Protein AF-A0A933LHF1-F1 (afdb_monomer_lite)

Radius of gyration: 16.74 Å; chains: 1; bounding box: 36×36×51 Å

Sequence (82 aa):
MIASLSSMPLKDPVPLLSEDRLRSLAQTYNRVESPVWIHTLQGECIYLNASAERMQAECRPLVFDILDHCGRTIGRLKTIPN

Structure (mmCIF, N/CA/C/O backbone):
data_AF-A0A933LHF1-F1
#
_entry.id   AF-A0A933LHF1-F1
#
loop_
_atom_site.group_PDB
_atom_site.id
_atom_site.type_symbol
_atom_site.label_atom_id
_atom_site.label_alt_id
_atom_site.label_comp_id
_atom_site.label_asym_id
_atom_site.label_entity_id
_atom_site.label_seq_id
_atom_site.pdbx_PDB_ins_code
_atom_site.Cartn_x
_atom_site.Cartn_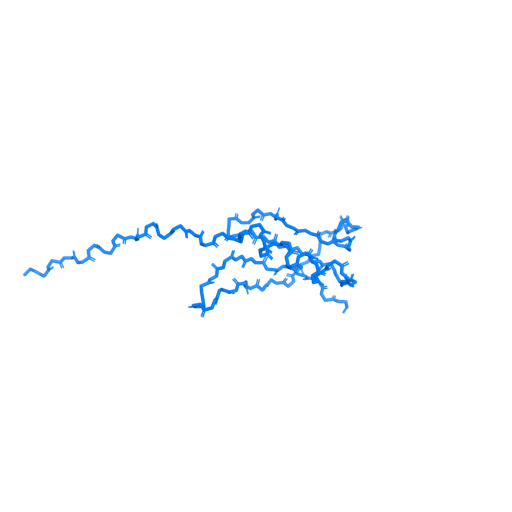y
_atom_site.Cartn_z
_atom_site.occupancy
_atom_site.B_iso_or_equiv
_atom_site.auth_seq_id
_atom_site.auth_comp_id
_atom_site.auth_asym_id
_atom_site.auth_atom_id
_atom_site.pdbx_PDB_model_num
ATOM 1 N N . MET A 1 1 ? -22.814 25.770 35.743 1.00 39.06 1 MET A N 1
ATOM 2 C CA . MET A 1 1 ? -21.403 25.600 35.338 1.00 39.06 1 MET A CA 1
ATOM 3 C C . MET A 1 1 ? -21.218 24.141 34.961 1.00 39.06 1 MET A C 1
ATOM 5 O O . MET A 1 1 ? -21.178 23.304 35.850 1.00 39.06 1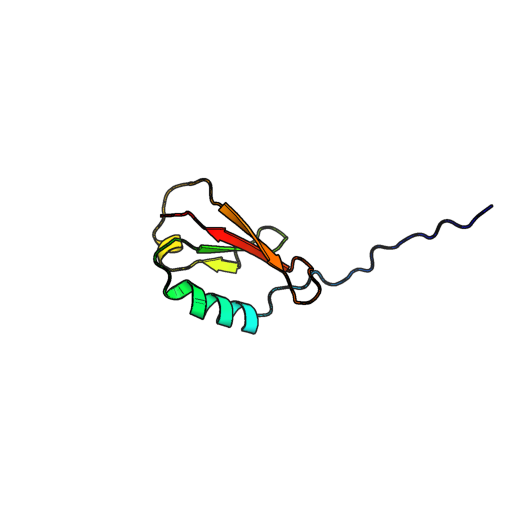 MET A O 1
ATOM 9 N N . ILE A 1 2 ? -21.266 23.821 33.668 1.00 45.31 2 ILE A N 1
ATOM 10 C CA . ILE A 1 2 ? -21.142 22.439 33.185 1.00 45.31 2 ILE A CA 1
ATOM 11 C C . ILE A 1 2 ? -19.650 22.189 32.976 1.00 45.31 2 ILE A C 1
ATOM 13 O O . ILE A 1 2 ? -18.995 22.953 32.271 1.00 45.31 2 ILE A O 1
ATOM 17 N N . ALA A 1 3 ? -19.114 21.189 33.672 1.00 41.41 3 ALA A N 1
ATOM 18 C CA . ALA A 1 3 ? -17.708 20.826 33.616 1.00 41.41 3 ALA A CA 1
ATOM 19 C C . ALA A 1 3 ? -17.311 20.472 32.176 1.00 41.41 3 ALA A C 1
ATOM 21 O O . ALA A 1 3 ? -17.927 19.609 31.551 1.00 41.41 3 ALA A O 1
ATOM 22 N N . SER A 1 4 ? -16.282 21.150 31.664 1.00 45.62 4 SER A N 1
ATOM 23 C CA . SER A 1 4 ? -15.622 20.792 30.413 1.00 45.62 4 SER A CA 1
ATOM 24 C C . SER A 1 4 ? -15.145 19.348 30.497 1.00 45.62 4 SER A C 1
ATOM 26 O O . SER A 1 4 ? -14.223 19.033 31.251 1.00 45.62 4 SER A O 1
ATOM 28 N N . LEU A 1 5 ? -15.746 18.480 29.686 1.00 48.47 5 LEU A N 1
ATOM 29 C CA . LEU A 1 5 ? -15.163 17.200 29.314 1.00 48.47 5 LEU A CA 1
ATOM 30 C C . LEU A 1 5 ? -13.909 17.506 28.492 1.00 48.47 5 LEU A C 1
ATOM 32 O O . LEU A 1 5 ? -13.947 17.612 27.268 1.00 48.47 5 LEU A O 1
ATOM 36 N N . SER A 1 6 ? -12.798 17.707 29.198 1.00 44.56 6 SER A N 1
ATOM 37 C CA . SER A 1 6 ? -11.453 17.631 28.648 1.00 44.56 6 SER A CA 1
ATOM 38 C C . SER A 1 6 ? -11.307 16.241 28.029 1.00 44.56 6 SER A C 1
ATOM 40 O O . SER A 1 6 ? -10.924 15.286 28.705 1.00 44.56 6 SER A O 1
ATOM 42 N N . SER A 1 7 ? -11.642 16.129 26.744 1.00 44.50 7 SER A N 1
ATOM 43 C CA . SER A 1 7 ? -11.222 15.020 25.900 1.00 44.50 7 SER A CA 1
ATOM 44 C C . SER A 1 7 ? -9.712 15.132 25.778 1.00 44.50 7 SER A C 1
ATOM 46 O O . SER A 1 7 ? -9.187 15.754 24.858 1.00 44.50 7 SER A O 1
ATOM 48 N N . MET A 1 8 ? -9.002 14.592 26.768 1.00 43.06 8 MET A N 1
ATOM 49 C CA . MET A 1 8 ? -7.608 14.242 26.574 1.00 43.06 8 MET A CA 1
ATOM 50 C C . MET A 1 8 ? -7.583 13.360 25.326 1.00 43.06 8 MET A C 1
ATOM 52 O O . MET A 1 8 ? -8.334 12.380 25.300 1.00 43.06 8 MET A O 1
ATOM 56 N N . PRO A 1 9 ? -6.796 13.680 24.284 1.00 44.66 9 PRO A N 1
ATOM 57 C CA . PRO A 1 9 ? -6.543 12.692 23.261 1.00 44.66 9 PRO A CA 1
ATOM 58 C C . PRO A 1 9 ? -5.864 11.552 24.008 1.00 44.66 9 PRO A C 1
ATOM 60 O O . PRO A 1 9 ? -4.730 11.687 24.477 1.00 44.66 9 PRO A O 1
ATOM 63 N N . LEU A 1 10 ? -6.609 10.461 24.213 1.00 44.50 10 LEU A N 1
ATOM 64 C CA . LEU A 1 10 ? -6.019 9.175 24.519 1.00 44.50 10 LEU A CA 1
ATOM 65 C C . LEU A 1 10 ? -4.857 9.073 23.542 1.00 44.50 10 LEU A C 1
ATOM 67 O O . LEU A 1 10 ? -5.040 9.221 22.332 1.00 44.50 10 LEU A O 1
ATOM 71 N N . LYS A 1 11 ? -3.645 8.946 24.082 1.00 42.28 11 LYS A N 1
ATOM 72 C CA . LYS A 1 11 ? -2.485 8.503 23.322 1.00 42.28 11 LYS A CA 1
ATOM 73 C C . LYS A 1 11 ? -2.799 7.075 22.881 1.00 42.28 11 LYS A C 1
ATOM 75 O O . LYS A 1 11 ? -2.217 6.133 23.402 1.00 42.28 11 LYS A O 1
ATOM 80 N N . ASP A 1 12 ? -3.775 6.908 21.995 1.00 43.72 12 ASP A N 1
ATOM 81 C CA . ASP A 1 12 ? -3.887 5.728 21.176 1.00 43.72 12 ASP A CA 1
ATOM 82 C C . ASP A 1 12 ? -2.526 5.669 20.481 1.00 43.72 12 ASP A C 1
ATOM 84 O O . ASP A 1 12 ? -2.168 6.622 19.772 1.00 43.72 12 ASP A O 1
ATOM 88 N N . PRO A 1 13 ? -1.697 4.647 20.756 1.00 54.84 13 PRO A N 1
ATOM 89 C CA . PRO A 1 13 ? -0.511 4.447 19.954 1.00 54.84 13 PRO A CA 1
ATOM 90 C C . PRO A 1 13 ? -1.016 4.379 18.520 1.00 54.84 13 PRO A C 1
ATOM 92 O O . PRO A 1 13 ? -1.849 3.529 18.200 1.00 54.84 13 PRO A O 1
ATOM 95 N N . VAL A 1 14 ? -0.593 5.347 17.699 1.00 57.16 14 VAL A N 1
ATOM 96 C CA . VAL A 1 14 ? -0.904 5.375 16.270 1.00 57.16 14 VAL A CA 1
ATOM 97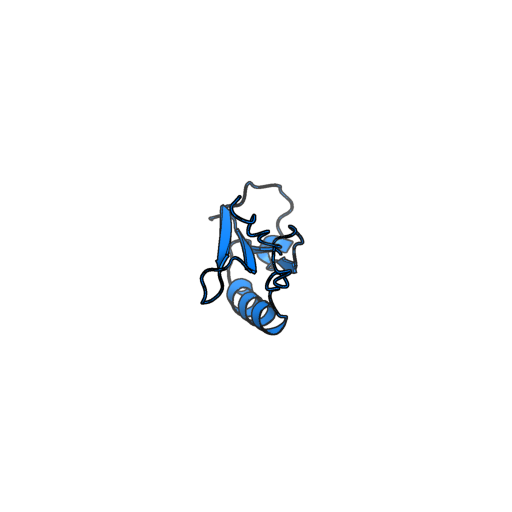 C C . VAL A 1 14 ? -0.682 3.953 15.774 1.00 57.16 14 VAL A C 1
ATOM 99 O O . VAL A 1 14 ? 0.437 3.463 15.959 1.00 57.16 14 VAL A O 1
ATOM 102 N N . PRO A 1 15 ? -1.713 3.257 15.259 1.00 61.28 15 PRO A N 1
ATOM 103 C CA . PRO A 1 15 ? -1.565 1.852 14.950 1.00 61.28 15 PRO A CA 1
ATOM 104 C C . PRO A 1 15 ? -0.521 1.749 13.846 1.00 61.28 15 PRO A C 1
ATOM 106 O O . PRO A 1 15 ? -0.759 2.112 12.697 1.00 61.28 15 PRO A O 1
ATOM 109 N N . LEU A 1 16 ? 0.681 1.337 14.233 1.00 68.56 16 LEU A N 1
ATOM 110 C CA . LEU A 1 16 ? 1.786 1.150 13.318 1.00 68.56 16 LEU A CA 1
ATOM 111 C C . LEU A 1 16 ? 1.514 -0.117 12.518 1.00 68.56 16 LEU A C 1
ATOM 113 O O . LEU A 1 16 ? 1.012 -1.117 13.041 1.00 68.56 16 LEU A O 1
ATOM 117 N N . LEU A 1 17 ? 1.863 -0.077 11.235 1.00 74.19 17 LEU A N 1
ATOM 118 C CA . LEU A 1 17 ? 1.980 -1.277 10.422 1.00 74.19 17 LEU A CA 1
ATOM 119 C C . LEU A 1 17 ? 3.010 -2.201 11.081 1.00 74.19 17 LEU A C 1
ATOM 121 O O . LEU A 1 17 ? 4.213 -2.014 10.935 1.00 74.19 17 LEU A O 1
ATOM 125 N N . SER A 1 18 ? 2.520 -3.187 11.833 1.00 80.44 18 SER A N 1
ATOM 126 C CA . SER A 1 18 ? 3.334 -4.266 12.393 1.00 80.44 18 SER A CA 1
ATOM 127 C C . SER A 1 18 ? 4.161 -4.931 11.294 1.00 80.44 18 SER A C 1
ATOM 129 O O . SER A 1 18 ? 3.677 -5.059 10.165 1.00 80.44 18 SER A O 1
ATOM 131 N N . GLU A 1 19 ? 5.336 -5.446 11.643 1.00 82.25 19 GLU A N 1
ATOM 132 C CA . GLU A 1 19 ? 6.264 -6.057 10.688 1.00 82.25 19 GLU A CA 1
ATOM 133 C C . GLU A 1 19 ? 5.614 -7.173 9.847 1.00 82.25 19 GLU A C 1
ATOM 135 O O . GLU A 1 19 ? 5.801 -7.224 8.633 1.00 82.25 19 GLU A O 1
ATOM 140 N N . ASP A 1 20 ? 4.756 -8.006 10.443 1.00 84.38 20 ASP A N 1
ATOM 141 C CA . ASP A 1 20 ? 4.064 -9.086 9.723 1.00 84.38 20 ASP A CA 1
ATOM 142 C C . ASP A 1 20 ? 3.064 -8.572 8.673 1.00 84.38 20 ASP A C 1
ATOM 144 O O . ASP A 1 20 ? 2.943 -9.131 7.575 1.00 84.38 20 ASP A O 1
ATOM 148 N N . ARG A 1 21 ? 2.367 -7.467 8.971 1.00 84.00 21 ARG A N 1
ATOM 149 C CA . ARG A 1 21 ? 1.485 -6.796 8.000 1.00 84.00 21 ARG A CA 1
ATOM 150 C C . ARG A 1 21 ? 2.300 -6.177 6.875 1.00 84.00 21 ARG A C 1
ATOM 152 O O . ARG A 1 21 ? 1.915 -6.310 5.716 1.00 84.00 21 ARG A O 1
ATOM 159 N N . LEU A 1 22 ? 3.436 -5.560 7.198 1.00 85.75 22 LEU A N 1
ATOM 160 C CA . LEU A 1 22 ? 4.344 -5.011 6.195 1.00 85.75 22 LEU A CA 1
ATOM 161 C C . LEU A 1 22 ? 4.894 -6.112 5.284 1.00 85.75 22 LEU A C 1
ATOM 163 O O . LEU A 1 22 ? 4.883 -5.950 4.070 1.00 85.75 22 LEU A O 1
ATOM 167 N N . ARG A 1 23 ? 5.283 -7.264 5.843 1.00 87.12 23 ARG A N 1
ATOM 168 C CA . ARG A 1 23 ? 5.738 -8.436 5.083 1.00 87.12 23 ARG A CA 1
ATOM 169 C C . ARG A 1 23 ? 4.656 -8.962 4.140 1.00 87.12 23 ARG A C 1
ATOM 171 O O . ARG A 1 23 ? 4.942 -9.253 2.981 1.00 87.12 23 ARG A O 1
ATOM 178 N N . SER A 1 24 ? 3.412 -9.033 4.608 1.00 88.50 24 SER A N 1
ATOM 179 C CA . SER A 1 24 ? 2.266 -9.451 3.788 1.00 88.50 24 SER A CA 1
ATOM 180 C C . SER A 1 24 ? 1.987 -8.467 2.641 1.00 88.50 24 SER A C 1
ATOM 182 O O . SER A 1 24 ? 1.769 -8.873 1.496 1.00 88.50 24 SER A O 1
ATOM 184 N N . LEU A 1 25 ? 2.051 -7.159 2.919 1.00 86.19 25 LEU A N 1
ATOM 185 C CA . LEU A 1 25 ? 1.929 -6.114 1.896 1.00 86.19 25 LEU A CA 1
ATOM 186 C C . LEU A 1 25 ? 3.084 -6.192 0.894 1.00 86.19 25 LEU A C 1
ATOM 188 O O . LEU A 1 25 ? 2.848 -6.161 -0.311 1.00 86.19 25 LEU A O 1
ATOM 192 N N . ALA A 1 26 ? 4.314 -6.378 1.374 1.00 87.75 26 ALA A N 1
ATOM 193 C CA . ALA A 1 26 ? 5.493 -6.527 0.534 1.00 87.75 26 ALA A CA 1
ATOM 194 C C . ALA A 1 26 ? 5.347 -7.712 -0.425 1.00 87.75 26 ALA A C 1
ATOM 196 O O . ALA A 1 26 ? 5.573 -7.555 -1.618 1.00 87.75 26 ALA A O 1
ATOM 197 N N . GLN A 1 27 ? 4.893 -8.874 0.050 1.00 89.94 27 GLN A N 1
ATOM 198 C CA . GLN A 1 27 ? 4.638 -10.035 -0.813 1.00 89.94 27 GLN A CA 1
ATOM 199 C C . GLN A 1 27 ? 3.607 -9.745 -1.911 1.00 89.94 27 GLN A C 1
ATOM 201 O O . GLN A 1 27 ? 3.772 -10.206 -3.041 1.00 89.94 27 GLN A O 1
ATOM 206 N N . THR A 1 28 ? 2.574 -8.965 -1.587 1.00 90.00 28 THR A N 1
ATOM 207 C CA . THR A 1 28 ? 1.521 -8.578 -2.534 1.00 90.00 28 THR A CA 1
ATOM 208 C C . THR A 1 28 ? 2.063 -7.633 -3.609 1.00 90.00 28 THR A C 1
ATOM 210 O O . THR A 1 28 ? 1.880 -7.876 -4.800 1.00 90.00 28 THR A O 1
ATOM 213 N N . TYR A 1 29 ? 2.777 -6.579 -3.206 1.00 89.94 29 TYR A N 1
ATOM 214 C CA . TYR A 1 29 ? 3.215 -5.513 -4.114 1.00 89.94 29 TYR A CA 1
ATOM 215 C C . TYR A 1 29 ? 4.559 -5.769 -4.801 1.00 89.94 29 TYR A C 1
ATOM 217 O O . TYR A 1 29 ? 4.873 -5.102 -5.787 1.00 89.94 29 TYR A O 1
ATOM 225 N N . ASN A 1 30 ? 5.330 -6.769 -4.363 1.00 87.50 30 ASN A N 1
ATOM 226 C CA . ASN A 1 30 ? 6.606 -7.117 -4.994 1.00 87.50 30 ASN A CA 1
ATOM 227 C C . ASN A 1 30 ? 6.447 -7.648 -6.430 1.00 87.50 30 ASN A C 1
ATOM 229 O O . ASN A 1 30 ? 7.396 -7.627 -7.204 1.00 87.50 30 ASN A O 1
ATOM 233 N N . ARG A 1 31 ? 5.256 -8.140 -6.790 1.00 86.94 31 ARG A N 1
ATOM 234 C CA . ARG A 1 31 ? 4.951 -8.648 -8.140 1.00 86.94 31 ARG A CA 1
ATOM 235 C C . ARG A 1 31 ? 4.290 -7.610 -9.048 1.00 86.94 31 ARG A C 1
ATOM 237 O O . ARG A 1 31 ? 4.048 -7.904 -10.212 1.00 86.94 31 ARG A O 1
ATOM 244 N N . VAL A 1 32 ? 3.949 -6.438 -8.515 1.00 88.81 32 VAL A N 1
ATOM 245 C CA . VAL A 1 32 ? 3.247 -5.390 -9.261 1.00 88.81 32 VAL A CA 1
ATOM 246 C C . VAL A 1 32 ? 4.261 -4.587 -10.070 1.00 88.81 32 VAL A C 1
ATOM 248 O O . VAL A 1 32 ? 5.266 -4.131 -9.530 1.00 88.81 32 VAL A O 1
ATOM 251 N N . GLU A 1 33 ? 3.992 -4.411 -11.364 1.00 88.50 33 GLU A N 1
ATOM 252 C CA . GLU A 1 33 ? 4.878 -3.662 -12.262 1.00 88.50 33 GLU A CA 1
ATOM 253 C C . GLU A 1 33 ? 4.827 -2.155 -12.009 1.00 88.50 33 GLU A C 1
ATOM 255 O O . GLU A 1 33 ? 5.845 -1.479 -12.161 1.00 88.50 33 GLU A O 1
ATOM 260 N N . SER A 1 34 ? 3.679 -1.634 -11.573 1.00 89.06 34 SER A N 1
ATOM 261 C CA . SER A 1 34 ? 3.551 -0.239 -11.158 1.00 89.06 34 SER A CA 1
ATOM 262 C C . SER A 1 34 ? 4.361 0.034 -9.884 1.00 89.06 34 SER A C 1
ATOM 264 O O . SER A 1 34 ? 4.444 -0.816 -8.990 1.00 89.06 34 SER A O 1
ATOM 266 N N . PRO A 1 35 ? 4.968 1.221 -9.768 1.00 91.75 35 PRO A N 1
ATOM 267 C CA . PRO A 1 35 ? 5.742 1.601 -8.598 1.00 91.75 35 PRO A CA 1
ATOM 268 C C . PRO A 1 35 ? 4.817 1.792 -7.388 1.00 91.75 35 PRO A C 1
ATOM 270 O O . PRO A 1 35 ? 3.755 2.417 -7.483 1.00 91.75 35 PRO A O 1
ATOM 273 N N . VAL A 1 36 ? 5.215 1.239 -6.244 1.00 91.50 36 VAL A N 1
ATOM 274 C CA . VAL A 1 36 ? 4.456 1.296 -4.991 1.00 91.50 36 VAL A CA 1
ATOM 275 C C . VAL A 1 36 ? 5.375 1.713 -3.856 1.00 91.50 36 VAL A C 1
ATOM 277 O O . VAL A 1 36 ? 6.447 1.140 -3.678 1.00 91.50 36 VAL A O 1
ATOM 280 N N . TRP A 1 37 ? 4.904 2.660 -3.047 1.00 92.69 37 TRP A N 1
ATOM 281 C CA . TRP A 1 37 ? 5.525 3.045 -1.785 1.00 92.69 37 TRP A CA 1
ATOM 282 C C . TRP A 1 37 ? 4.505 2.966 -0.658 1.00 92.69 37 TRP A C 1
ATOM 284 O O . TRP A 1 37 ? 3.358 3.380 -0.819 1.00 92.69 37 TRP A O 1
ATOM 294 N N . ILE A 1 38 ? 4.929 2.519 0.516 1.00 90.94 38 ILE A N 1
ATOM 295 C CA . ILE A 1 38 ? 4.107 2.510 1.723 1.00 90.94 38 ILE A CA 1
ATOM 296 C C . ILE A 1 38 ? 4.786 3.385 2.760 1.00 90.94 38 ILE A C 1
ATOM 298 O O . ILE A 1 38 ? 5.965 3.216 3.066 1.00 90.94 38 ILE A O 1
ATOM 302 N N . HIS A 1 39 ? 4.022 4.330 3.289 1.00 89.56 39 HIS A N 1
ATOM 303 C CA . HIS A 1 39 ? 4.484 5.279 4.281 1.00 89.56 39 HIS A CA 1
ATOM 304 C C . HIS A 1 39 ? 3.716 5.127 5.589 1.00 89.56 39 HIS A C 1
ATOM 306 O O . HIS A 1 39 ? 2.531 4.777 5.600 1.00 89.56 39 HIS A O 1
ATOM 312 N N . THR A 1 40 ? 4.375 5.467 6.689 1.00 87.44 40 THR A N 1
ATOM 313 C CA . THR A 1 40 ? 3.719 5.713 7.973 1.00 87.44 40 THR A CA 1
ATOM 314 C C . THR A 1 40 ? 2.858 6.977 7.904 1.00 87.44 40 THR A C 1
ATOM 316 O O . THR A 1 40 ? 2.947 7.774 6.962 1.00 87.44 40 THR A O 1
ATOM 319 N N . LEU A 1 41 ? 2.029 7.210 8.925 1.00 85.06 41 LEU A N 1
ATOM 320 C CA . LEU A 1 41 ? 1.266 8.461 9.025 1.00 85.06 41 LEU A CA 1
ATOM 321 C C . LEU A 1 41 ? 2.173 9.686 9.199 1.00 85.06 41 LEU A C 1
ATOM 323 O O . LEU A 1 41 ? 1.800 10.786 8.798 1.00 85.06 41 LEU A O 1
ATOM 327 N N . GLN A 1 42 ? 3.369 9.483 9.756 1.00 85.19 42 GLN A N 1
ATOM 328 C CA . GLN A 1 42 ? 4.405 10.501 9.920 1.00 85.19 42 GLN A CA 1
ATOM 329 C C . GLN A 1 42 ? 5.112 10.832 8.596 1.00 85.19 42 GLN A C 1
ATOM 331 O O . GLN A 1 42 ? 5.875 11.791 8.536 1.00 85.19 42 GLN A O 1
ATOM 336 N N . GLY A 1 43 ? 4.839 10.076 7.527 1.00 81.88 43 GLY A N 1
ATOM 337 C CA . GLY A 1 43 ? 5.422 10.299 6.207 1.00 81.88 43 GLY A CA 1
ATOM 338 C C . GLY A 1 43 ? 6.761 9.599 5.986 1.00 81.88 43 GLY A C 1
ATOM 339 O O . GLY A 1 43 ? 7.398 9.851 4.969 1.00 81.88 43 GLY A O 1
ATOM 340 N N . GLU A 1 44 ? 7.175 8.706 6.882 1.00 86.12 44 GLU A N 1
ATOM 341 C CA . GLU A 1 44 ? 8.352 7.860 6.684 1.00 86.12 44 GLU A CA 1
ATOM 342 C C . GLU A 1 44 ? 8.024 6.741 5.692 1.00 86.12 44 GLU A C 1
ATOM 344 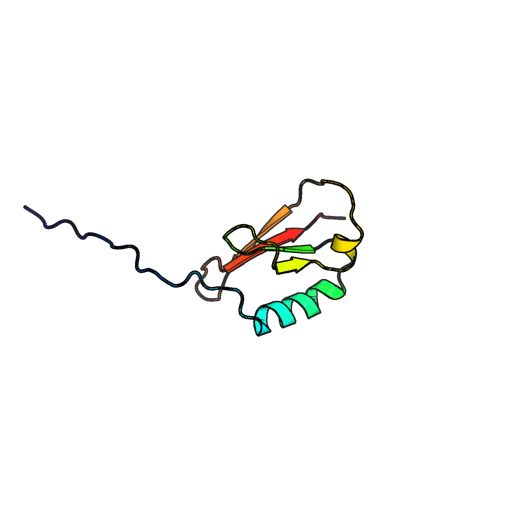O O . GLU A 1 44 ? 7.023 6.047 5.864 1.00 86.12 44 GLU A O 1
ATOM 349 N N . CYS A 1 45 ? 8.841 6.564 4.653 1.00 88.31 45 CYS A N 1
ATOM 350 C CA . CYS A 1 45 ? 8.701 5.445 3.723 1.00 88.31 45 CYS A CA 1
ATOM 351 C C . CYS A 1 45 ? 9.262 4.174 4.371 1.00 88.31 45 CYS A C 1
ATOM 353 O O . CYS A 1 45 ? 10.458 4.091 4.631 1.00 88.31 45 CYS A O 1
ATOM 355 N N . ILE A 1 46 ? 8.397 3.192 4.616 1.00 89.25 46 ILE A N 1
ATOM 356 C CA . ILE A 1 46 ? 8.750 1.928 5.285 1.00 89.25 46 ILE A CA 1
ATOM 357 C C . ILE A 1 46 ? 8.809 0.744 4.321 1.00 89.25 46 ILE A C 1
ATOM 359 O O . ILE A 1 46 ? 9.293 -0.325 4.679 1.00 89.25 46 ILE A O 1
ATOM 363 N N . TYR A 1 47 ? 8.301 0.915 3.102 1.00 90.88 47 TYR A N 1
ATOM 364 C CA . TYR A 1 47 ? 8.418 -0.071 2.038 1.00 90.88 47 TYR A CA 1
ATOM 365 C C . TYR A 1 47 ? 8.319 0.595 0.671 1.00 90.88 47 TYR A C 1
ATOM 367 O O . TYR A 1 47 ? 7.560 1.545 0.472 1.00 90.88 47 TYR A O 1
ATOM 375 N N . LEU A 1 48 ? 9.047 0.034 -0.282 1.00 92.12 48 LEU A N 1
ATOM 376 C CA . LEU A 1 48 ? 9.001 0.368 -1.693 1.00 92.12 48 LEU A CA 1
ATOM 377 C C . LEU A 1 48 ? 9.248 -0.913 -2.499 1.00 92.12 48 LEU A C 1
ATOM 379 O O . LEU A 1 48 ? 9.975 -1.797 -2.046 1.00 92.12 48 LEU A O 1
ATOM 383 N N . ASN A 1 49 ? 8.579 -1.064 -3.641 1.00 92.31 49 ASN A N 1
ATOM 384 C CA . ASN A 1 49 ? 8.766 -2.235 -4.502 1.00 92.31 49 ASN A CA 1
ATOM 385 C C . ASN A 1 49 ? 9.904 -2.024 -5.518 1.00 92.31 49 ASN A C 1
ATOM 387 O O . ASN A 1 49 ? 10.357 -0.904 -5.744 1.00 92.31 49 ASN A O 1
ATOM 391 N N . ALA A 1 50 ? 10.330 -3.096 -6.194 1.00 90.94 50 ALA A N 1
ATOM 392 C CA . ALA A 1 50 ? 11.426 -3.043 -7.169 1.00 90.94 50 ALA A CA 1
ATOM 393 C C . ALA A 1 50 ? 11.181 -2.058 -8.332 1.00 90.94 50 ALA A C 1
ATOM 395 O O . ALA A 1 50 ? 12.118 -1.562 -8.955 1.00 90.94 50 ALA A O 1
ATOM 396 N N . SER A 1 51 ? 9.922 -1.778 -8.677 1.00 89.94 51 SER A N 1
ATOM 397 C CA . SER A 1 51 ? 9.589 -0.746 -9.666 1.00 89.94 51 SER A CA 1
ATOM 398 C C . SER A 1 51 ? 9.781 0.666 -9.119 1.00 89.94 51 SER A C 1
ATOM 400 O O . SER A 1 51 ? 10.337 1.510 -9.817 1.00 89.94 51 SER A O 1
ATOM 402 N N . ALA A 1 52 ? 9.389 0.912 -7.869 1.00 89.06 52 ALA A N 1
ATOM 403 C CA . ALA A 1 52 ? 9.640 2.168 -7.174 1.00 89.06 52 ALA A CA 1
ATOM 404 C C . ALA A 1 52 ? 11.142 2.433 -6.958 1.00 89.06 52 ALA A C 1
ATOM 406 O O . ALA A 1 52 ? 11.566 3.573 -7.114 1.00 89.06 52 ALA A O 1
ATOM 407 N N . GLU A 1 53 ? 11.954 1.405 -6.678 1.00 89.06 53 GLU A N 1
ATOM 408 C CA . GLU A 1 53 ? 13.425 1.524 -6.578 1.00 89.06 53 GLU A CA 1
ATOM 409 C C . GLU A 1 53 ? 14.071 2.027 -7.867 1.00 89.06 53 GLU A C 1
ATOM 411 O O . GLU A 1 53 ? 15.022 2.806 -7.843 1.00 89.06 53 GLU A O 1
ATOM 416 N N . ARG A 1 54 ? 13.562 1.563 -9.011 1.00 87.38 54 ARG A N 1
ATOM 417 C CA . ARG A 1 54 ? 14.106 1.897 -10.331 1.00 87.38 54 ARG A CA 1
ATOM 418 C C . ARG A 1 54 ? 13.696 3.290 -10.808 1.00 87.38 54 ARG A C 1
ATOM 420 O O . ARG A 1 54 ? 14.270 3.785 -11.777 1.00 87.38 54 ARG A O 1
ATOM 427 N N . MET A 1 55 ? 12.721 3.925 -10.161 1.00 82.81 55 MET A N 1
ATOM 428 C CA . MET A 1 55 ? 12.278 5.264 -10.528 1.00 82.81 55 MET A CA 1
ATOM 429 C C . MET A 1 55 ? 13.201 6.343 -9.961 1.00 82.81 55 MET A C 1
ATOM 431 O O . MET A 1 55 ? 13.362 6.472 -8.754 1.00 82.81 55 MET A O 1
ATOM 435 N N . GLN A 1 56 ? 13.753 7.168 -10.854 1.00 64.94 56 GLN A N 1
ATOM 436 C CA . GLN A 1 56 ? 14.621 8.303 -10.508 1.00 64.94 56 GLN A CA 1
ATOM 437 C C . GLN A 1 56 ? 13.897 9.664 -10.537 1.00 64.94 56 GLN A C 1
ATOM 439 O O . GLN A 1 56 ? 14.486 10.670 -10.152 1.00 64.94 56 GLN A O 1
ATOM 444 N N . ALA A 1 57 ? 12.645 9.724 -11.009 1.00 64.44 57 ALA A N 1
ATOM 445 C CA . ALA A 1 57 ? 11.937 10.979 -11.268 1.00 64.44 57 ALA A CA 1
ATOM 446 C C . ALA A 1 57 ? 10.812 11.258 -10.258 1.00 64.44 57 ALA A C 1
ATOM 448 O O . ALA A 1 57 ? 10.031 10.366 -9.916 1.00 64.44 57 ALA A O 1
ATOM 449 N N . GLU A 1 58 ? 10.688 12.524 -9.847 1.00 63.53 58 GLU A N 1
ATOM 450 C CA . GLU A 1 58 ? 9.547 13.021 -9.077 1.00 63.53 58 GLU A CA 1
ATOM 451 C C . GLU A 1 58 ? 8.285 13.045 -9.951 1.00 63.53 58 GLU A C 1
ATOM 453 O O . GLU A 1 58 ? 8.018 13.985 -10.699 1.00 63.53 58 GLU A O 1
ATOM 458 N N . CYS A 1 59 ? 7.481 11.994 -9.852 1.00 69.56 59 CYS A N 1
ATOM 459 C CA . CYS A 1 59 ? 6.108 12.001 -10.345 1.00 69.56 59 CYS A CA 1
ATOM 460 C C . CYS A 1 59 ? 5.151 12.394 -9.215 1.00 69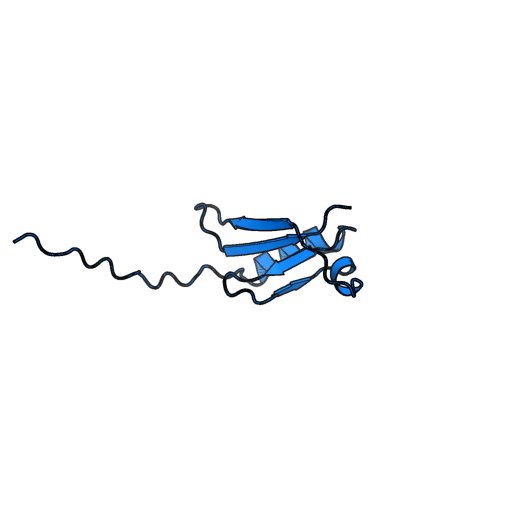.56 59 CYS A C 1
ATOM 462 O O . CYS A 1 59 ? 5.465 12.214 -8.042 1.00 69.56 59 CYS A O 1
ATOM 464 N N . ARG A 1 60 ? 3.961 12.905 -9.556 1.00 82.12 60 ARG A N 1
ATOM 465 C CA . ARG A 1 60 ? 2.876 13.129 -8.585 1.00 82.12 60 ARG A CA 1
ATOM 466 C C . ARG A 1 60 ? 2.135 11.805 -8.362 1.00 82.12 60 ARG A C 1
ATOM 468 O O . ARG A 1 60 ? 1.366 11.421 -9.242 1.00 82.12 60 ARG A O 1
ATOM 475 N N . PRO A 1 61 ? 2.357 11.087 -7.246 1.00 85.81 61 PRO A N 1
ATOM 476 C CA . PRO A 1 61 ? 1.717 9.800 -7.043 1.00 85.81 61 PRO A CA 1
ATOM 477 C C . PRO A 1 61 ? 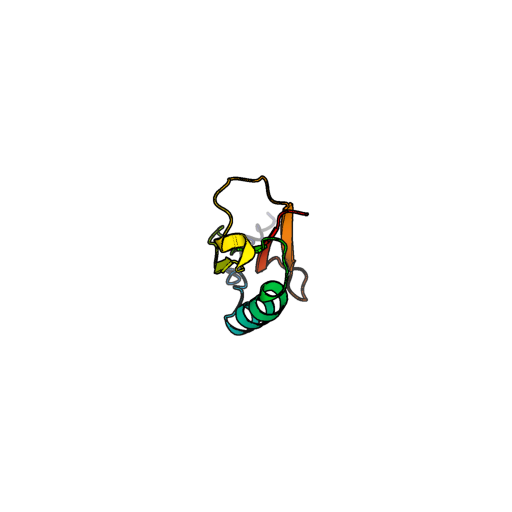0.256 9.982 -6.626 1.00 85.81 61 PRO A C 1
ATOM 479 O O . PRO A 1 61 ? -0.103 10.952 -5.953 1.00 85.81 61 PRO A O 1
ATOM 482 N N . LEU A 1 62 ? -0.572 8.998 -6.960 1.00 90.50 62 LEU A N 1
ATOM 483 C CA . LEU A 1 62 ? -1.846 8.789 -6.287 1.00 90.50 62 LEU A CA 1
ATOM 484 C C . LEU A 1 62 ? -1.570 8.315 -4.861 1.00 90.50 62 LEU A C 1
ATOM 486 O O . LEU A 1 62 ? -0.680 7.492 -4.640 1.00 90.50 62 LEU A O 1
ATOM 490 N N . VAL A 1 63 ? -2.325 8.842 -3.899 1.00 91.69 63 VAL A N 1
ATOM 491 C CA . VAL A 1 63 ? -2.173 8.528 -2.475 1.00 91.69 63 VAL A CA 1
ATOM 492 C C . VAL A 1 63 ? -3.476 7.942 -1.955 1.00 91.69 63 VAL A C 1
ATOM 494 O O . VAL A 1 63 ? -4.537 8.539 -2.119 1.00 91.69 63 VAL A O 1
ATOM 497 N N . PHE A 1 64 ? -3.372 6.788 -1.308 1.00 91.75 64 PHE A N 1
ATOM 498 C CA . PHE A 1 64 ? -4.475 6.050 -0.715 1.00 91.75 64 PHE A CA 1
ATOM 499 C C . PHE A 1 64 ? -4.188 5.802 0.762 1.00 91.75 64 PHE A C 1
ATOM 501 O O . PHE A 1 64 ? -3.062 5.472 1.141 1.00 91.75 64 PHE A O 1
ATOM 508 N N . ASP A 1 65 ? -5.210 5.932 1.596 1.00 92.38 65 ASP A N 1
ATOM 509 C CA . ASP A 1 65 ? -5.117 5.586 3.008 1.00 92.38 65 ASP A CA 1
ATOM 510 C C . ASP A 1 65 ? -5.239 4.068 3.192 1.00 92.38 65 ASP A C 1
ATOM 512 O O . ASP A 1 65 ? -6.109 3.416 2.615 1.00 92.38 65 ASP A O 1
ATOM 516 N N . ILE A 1 66 ? -4.356 3.498 4.011 1.00 88.62 66 ILE A N 1
ATOM 517 C CA . ILE A 1 66 ? -4.451 2.110 4.463 1.00 88.62 66 ILE A CA 1
ATOM 518 C C . ILE A 1 66 ? -5.245 2.131 5.761 1.00 88.62 66 ILE A C 1
ATOM 520 O O . ILE A 1 66 ? -4.812 2.755 6.731 1.00 88.62 66 ILE A O 1
ATOM 524 N N . LEU A 1 67 ? -6.388 1.450 5.780 1.00 89.25 67 LEU A N 1
ATOM 525 C CA . LEU A 1 67 ? -7.272 1.385 6.940 1.00 89.25 67 LEU A CA 1
ATOM 526 C C . LEU A 1 67 ? -7.136 0.040 7.663 1.00 89.25 67 LEU A C 1
ATOM 528 O O . LEU A 1 67 ? -6.903 -0.994 7.034 1.00 89.25 67 LEU A O 1
ATOM 532 N N . ASP A 1 68 ? -7.299 0.041 8.984 1.00 84.19 68 ASP A N 1
ATOM 533 C CA . ASP A 1 68 ? -7.564 -1.181 9.741 1.00 84.19 68 ASP A CA 1
ATOM 534 C C . ASP A 1 68 ? -9.047 -1.599 9.659 1.00 84.19 68 ASP A C 1
ATOM 536 O O . ASP A 1 68 ? -9.882 -0.932 9.048 1.00 84.19 68 ASP A O 1
ATOM 540 N N . HIS A 1 69 ? -9.390 -2.721 10.297 1.00 85.50 69 HIS A N 1
ATOM 541 C CA . HIS A 1 69 ? -10.761 -3.246 10.330 1.00 85.50 69 HIS A CA 1
ATOM 542 C C . HIS A 1 69 ? -11.754 -2.351 11.094 1.00 85.50 69 HIS A C 1
ATOM 544 O O . HIS A 1 69 ? -12.961 -2.529 10.957 1.00 85.50 69 HIS A O 1
ATOM 550 N N . CYS A 1 70 ? -11.261 -1.396 11.884 1.00 86.38 70 CYS A N 1
ATOM 551 C CA . CYS A 1 70 ? -12.057 -0.389 12.577 1.00 86.38 70 CYS A CA 1
ATOM 552 C C . CYS A 1 70 ? -12.214 0.896 11.745 1.00 86.38 70 CYS A C 1
ATOM 554 O O . CYS A 1 70 ? -12.810 1.858 12.227 1.00 86.38 70 CYS A O 1
ATOM 556 N N . GLY A 1 71 ? -11.660 0.944 10.527 1.00 84.38 71 GLY A N 1
ATOM 557 C CA . GLY A 1 71 ? -11.663 2.127 9.669 1.00 84.38 71 GLY A CA 1
ATOM 558 C C . GLY A 1 71 ? -10.639 3.194 10.068 1.00 84.38 71 GLY A C 1
ATOM 559 O O . GLY A 1 71 ? -10.722 4.319 9.581 1.00 84.38 71 GLY A O 1
ATOM 560 N N . ARG A 1 72 ? -9.678 2.884 10.948 1.00 86.62 72 ARG A N 1
ATOM 561 C CA . ARG A 1 72 ? -8.618 3.822 11.348 1.00 86.62 72 ARG A CA 1
ATOM 562 C C . ARG A 1 72 ? -7.488 3.794 10.327 1.00 86.62 72 ARG A C 1
ATOM 564 O O . ARG A 1 72 ? -7.044 2.716 9.938 1.00 86.62 72 ARG A O 1
ATOM 571 N N . THR A 1 73 ? -6.971 4.956 9.940 1.00 89.44 73 THR A N 1
ATOM 572 C CA . THR A 1 73 ? -5.793 5.029 9.066 1.00 89.44 73 THR A CA 1
ATOM 573 C C . THR A 1 73 ? -4.546 4.557 9.808 1.00 89.44 73 THR A C 1
ATOM 575 O O . THR A 1 73 ? -4.229 5.060 10.882 1.00 89.44 73 THR A O 1
ATOM 578 N N . ILE A 1 74 ? -3.825 3.606 9.218 1.00 87.75 74 ILE A N 1
ATOM 579 C CA . ILE A 1 74 ? -2.607 2.991 9.776 1.00 87.75 74 ILE A CA 1
ATOM 580 C C . ILE A 1 74 ? -1.369 3.203 8.897 1.00 87.75 74 ILE A C 1
ATOM 582 O O . ILE A 1 74 ? -0.251 2.855 9.269 1.00 87.75 74 ILE A O 1
ATOM 586 N N . GLY A 1 75 ? -1.556 3.778 7.713 1.00 88.81 75 GLY A N 1
ATOM 587 C CA . GLY A 1 75 ? -0.484 4.100 6.784 1.00 88.81 75 GLY A CA 1
ATOM 588 C C . GLY A 1 75 ? -1.033 4.696 5.499 1.00 88.81 75 GLY A C 1
ATOM 589 O O . GLY A 1 75 ? -2.242 4.868 5.345 1.00 88.81 75 GLY A O 1
ATOM 590 N N . ARG A 1 76 ? -0.136 5.004 4.568 1.00 92.25 76 ARG A N 1
ATOM 591 C CA . ARG A 1 76 ? -0.484 5.520 3.243 1.00 92.25 76 ARG A CA 1
ATOM 592 C C . ARG A 1 76 ? 0.215 4.716 2.167 1.00 92.25 76 ARG A C 1
ATOM 594 O O . ARG A 1 76 ? 1.431 4.544 2.219 1.00 92.25 76 ARG A O 1
ATOM 601 N N . LEU A 1 77 ? -0.541 4.274 1.177 1.00 91.19 77 LEU A N 1
ATOM 602 C CA . LEU A 1 77 ? -0.023 3.692 -0.047 1.00 91.19 77 LEU A CA 1
ATOM 603 C C . LEU A 1 77 ? 0.076 4.787 -1.103 1.00 91.19 77 LEU A C 1
ATOM 605 O O . LEU A 1 77 ? -0.870 5.535 -1.330 1.00 91.19 77 LEU A O 1
ATOM 609 N N . LYS A 1 78 ? 1.226 4.877 -1.758 1.00 92.12 78 LYS A N 1
ATOM 610 C CA . LYS A 1 78 ? 1.435 5.737 -2.917 1.00 92.12 78 LYS A CA 1
ATOM 611 C C . LYS A 1 78 ? 1.723 4.869 -4.128 1.00 92.12 78 LYS A C 1
ATOM 613 O O . LYS A 1 78 ? 2.459 3.891 -4.017 1.00 92.12 78 LYS A O 1
ATOM 618 N N . THR A 1 79 ? 1.172 5.235 -5.275 1.00 90.94 79 THR A N 1
ATOM 619 C CA . THR A 1 79 ? 1.459 4.562 -6.544 1.00 90.94 79 THR A CA 1
ATOM 620 C C . THR A 1 79 ? 1.307 5.526 -7.711 1.00 90.94 79 THR A C 1
ATOM 622 O O . THR A 1 79 ? 0.702 6.590 -7.571 1.00 90.94 79 THR A O 1
ATOM 625 N N . ILE A 1 80 ? 1.872 5.171 -8.857 1.00 87.88 80 ILE A N 1
ATOM 626 C CA . ILE A 1 80 ? 1.686 5.901 -10.107 1.00 87.88 80 ILE A CA 1
ATOM 627 C C . ILE A 1 80 ? 0.951 4.949 -11.049 1.00 87.88 80 ILE A C 1
ATOM 629 O O . ILE A 1 80 ? 1.439 3.835 -11.255 1.00 87.88 80 ILE A O 1
ATOM 633 N N . PRO A 1 81 ? -0.226 5.338 -11.565 1.00 75.56 81 PRO A N 1
ATOM 634 C CA . PRO A 1 81 ? -0.920 4.529 -12.553 1.00 75.56 81 PRO A CA 1
ATOM 635 C C . PRO A 1 81 ? -0.055 4.433 -13.815 1.00 75.56 81 PRO A C 1
ATOM 637 O O . PRO A 1 81 ? 0.545 5.431 -14.221 1.00 75.56 81 PRO A O 1
ATOM 640 N N . ASN A 1 82 ? 0.021 3.231 -14.391 1.00 64.06 82 ASN A N 1
ATOM 641 C CA . ASN A 1 82 ? 0.617 3.027 -15.713 1.00 64.06 82 ASN A CA 1
ATOM 642 C C . ASN A 1 82 ? -0.210 3.716 -16.803 1.00 64.06 82 ASN A C 1
ATOM 644 O O . ASN A 1 82 ? -1.456 3.741 -16.663 1.00 64.06 82 ASN A O 1
#

Secondary structure (DSSP, 8-state):
------------------HHHHHHHHHHHTT-SS-EEEE-TT--EEEE-HHHHH--S----EEEEEE-TTS-EEEEEEE---

Foldseek 3Di:
DDDDPPPPPPPPVLQACPPVNVVVVQVVCQPPLWWKFKFFPVGHTPDTHPNVVPDPDDDDWDKDFDADPVRHGHIIMTTHDD

pLDDT: mean 78.61, std 16.66, range [39.06, 92.69]